Protein AF-A0A354NTX2-F1 (afdb_monomer_lite)

pLDDT: mean 86.94, std 12.11, range [47.12, 96.75]

Secondary structure (DSSP, 8-state):
------SSHHHHHHHHHHHHHTT----------TT--HHHHHHHHHHIIIIIHHHHHHHHHH--

Sequence (64 aa):
RGVIIGGDPESCIKAIRLYEDIGVDQVMMIMQTETIPHEKVMSSIELFGKEVFPVIRESEKASV

Radius of gyration: 12.62 Å; chains: 1; bounding box: 22×27×37 Å

Structure (mmCIF, N/CA/C/O backbone):
data_AF-A0A354NTX2-F1
#
_entry.id   AF-A0A354NTX2-F1
#
loop_
_atom_site.group_PDB
_atom_site.id
_atom_site.type_symbol
_atom_site.label_atom_id
_atom_site.label_alt_id
_atom_site.label_comp_id
_atom_site.label_asym_id
_atom_site.label_entity_id
_atom_site.label_seq_id
_atom_site.pdbx_PDB_ins_code
_atom_site.Cartn_x
_atom_site.Cartn_y
_atom_site.Cartn_z
_atom_site.occupancy
_atom_site.B_iso_or_equiv
_atom_site.auth_seq_id
_atom_site.auth_comp_id
_atom_site.auth_asym_id
_atom_site.auth_atom_id
_atom_site.pdbx_PDB_model_num
ATOM 1 N N . ARG A 1 1 ? -4.204 -17.048 -3.526 1.00 47.12 1 ARG A N 1
ATOM 2 C CA . ARG A 1 1 ? -5.003 -16.088 -4.326 1.00 47.12 1 ARG A CA 1
ATOM 3 C C . ARG A 1 1 ? -4.608 -14.715 -3.806 1.00 47.12 1 ARG A C 1
ATOM 5 O O . ARG A 1 1 ? -4.843 -14.471 -2.634 1.00 47.12 1 ARG A O 1
ATOM 12 N N . GLY A 1 2 ? -3.846 -13.937 -4.575 1.00 58.91 2 GLY A N 1
ATOM 13 C CA . GLY A 1 2 ? -3.369 -12.630 -4.114 1.00 58.91 2 GLY A CA 1
ATOM 14 C C . GLY A 1 2 ? -4.528 -11.643 -4.060 1.00 58.91 2 GLY A C 1
ATOM 15 O O . GLY A 1 2 ? -5.392 -11.679 -4.935 1.00 58.91 2 GLY A O 1
ATOM 16 N N . VAL A 1 3 ? -4.563 -10.807 -3.031 1.00 69.31 3 VAL A N 1
ATOM 17 C CA . VAL A 1 3 ? -5.450 -9.645 -2.991 1.00 69.31 3 VAL A CA 1
ATOM 18 C C . VAL A 1 3 ? -4.643 -8.461 -3.488 1.00 69.31 3 VAL A C 1
ATOM 20 O O . VAL A 1 3 ? -3.492 -8.275 -3.098 1.00 69.31 3 VAL A O 1
ATOM 23 N N . ILE A 1 4 ? -5.235 -7.705 -4.401 1.00 78.69 4 ILE A N 1
ATOM 24 C CA . ILE A 1 4 ? -4.614 -6.515 -4.964 1.00 78.69 4 ILE A CA 1
ATOM 25 C C . ILE A 1 4 ? -5.060 -5.338 -4.103 1.00 78.69 4 ILE A C 1
ATOM 27 O O . ILE A 1 4 ? -6.245 -5.017 -4.066 1.00 78.69 4 ILE A O 1
ATOM 31 N N . ILE A 1 5 ? -4.107 -4.710 -3.419 1.00 82.62 5 ILE A N 1
ATOM 32 C CA . ILE A 1 5 ? -4.288 -3.398 -2.796 1.00 82.62 5 ILE A CA 1
ATOM 33 C C . ILE A 1 5 ? -3.736 -2.388 -3.799 1.00 82.62 5 ILE A C 1
ATOM 35 O O . ILE A 1 5 ? -2.524 -2.223 -3.919 1.00 82.62 5 ILE A O 1
ATOM 39 N N . GLY A 1 6 ? -4.617 -1.795 -4.601 1.00 85.19 6 GLY A N 1
ATOM 40 C CA . GLY A 1 6 ? -4.222 -0.880 -5.667 1.00 85.19 6 GLY A CA 1
ATOM 41 C C . GLY A 1 6 ? -5.417 -0.187 -6.312 1.00 85.19 6 GLY A C 1
ATOM 42 O O . GLY A 1 6 ? -6.541 -0.680 -6.242 1.00 85.19 6 GLY A O 1
ATOM 43 N N . GLY A 1 7 ? -5.158 0.960 -6.937 1.00 89.56 7 GLY A N 1
ATOM 44 C CA . GLY A 1 7 ? -6.178 1.862 -7.466 1.00 89.56 7 GLY A CA 1
ATOM 45 C C . GLY A 1 7 ? -5.937 3.287 -6.978 1.00 89.56 7 GLY A C 1
ATOM 46 O O . GLY A 1 7 ? -4.790 3.719 -6.857 1.00 89.56 7 GLY A O 1
ATOM 47 N N . ASP A 1 8 ? -7.018 4.009 -6.703 1.00 94.25 8 ASP A N 1
ATOM 48 C CA . ASP A 1 8 ? -6.981 5.302 -6.020 1.00 94.25 8 ASP A CA 1
ATOM 49 C C . ASP A 1 8 ? -6.746 5.145 -4.494 1.00 94.25 8 ASP A C 1
ATOM 51 O O . ASP A 1 8 ? -6.892 4.043 -3.949 1.00 94.25 8 ASP A O 1
ATOM 55 N N . PRO A 1 9 ? -6.393 6.231 -3.777 1.00 95.06 9 PRO A N 1
ATOM 56 C CA . PRO A 1 9 ? -6.174 6.184 -2.333 1.00 95.06 9 PRO A CA 1
ATOM 57 C C . PRO A 1 9 ? -7.359 5.649 -1.515 1.00 95.06 9 PRO A C 1
ATOM 59 O O . PRO A 1 9 ? -7.137 4.897 -0.566 1.00 95.06 9 PRO A O 1
ATOM 62 N N . GLU A 1 10 ? -8.610 5.962 -1.872 1.00 94.25 10 GLU A N 1
ATOM 63 C CA . GLU A 1 10 ? -9.779 5.473 -1.127 1.00 94.25 10 GLU A CA 1
ATOM 64 C C . GLU A 1 10 ? -9.937 3.959 -1.254 1.00 94.25 10 GLU A C 1
ATOM 66 O O . GLU A 1 10 ? -10.281 3.279 -0.284 1.00 94.25 10 GLU A O 1
ATOM 71 N N . SER A 1 11 ? -9.684 3.423 -2.447 1.00 93.44 11 SER A N 1
ATOM 72 C CA . SER A 1 11 ? -9.684 1.984 -2.703 1.00 93.44 11 SER A CA 1
ATOM 73 C C . SER A 1 11 ? -8.630 1.269 -1.851 1.00 93.44 11 SER A C 1
ATOM 75 O O . SER A 1 11 ? -8.930 0.244 -1.234 1.00 93.44 11 SER A O 1
ATOM 77 N N . CYS A 1 12 ? -7.428 1.842 -1.734 1.00 93.81 12 CYS A N 1
ATOM 78 C CA . CYS A 1 12 ? -6.371 1.322 -0.862 1.00 93.81 12 CYS A CA 1
ATOM 79 C C . CYS A 1 12 ? -6.771 1.352 0.623 1.00 93.81 12 CYS A C 1
ATOM 81 O O . CYS A 1 12 ? -6.591 0.354 1.318 1.00 93.81 12 CYS A O 1
ATOM 83 N N . ILE A 1 13 ? -7.367 2.451 1.100 1.00 93.19 13 ILE A N 1
ATOM 84 C CA . ILE A 1 13 ? -7.845 2.581 2.489 1.00 93.19 13 ILE A CA 1
ATOM 85 C C . ILE A 1 13 ? -8.908 1.520 2.800 1.00 93.19 13 ILE A C 1
ATOM 87 O O . ILE A 1 13 ? -8.826 0.847 3.824 1.00 93.19 13 ILE A O 1
ATOM 91 N N . LYS A 1 14 ? -9.892 1.333 1.910 1.00 92.44 14 LYS A N 1
ATOM 92 C CA . LYS A 1 14 ? -10.949 0.318 2.074 1.00 92.44 14 LYS A CA 1
ATOM 93 C C . LYS A 1 14 ? -10.369 -1.092 2.153 1.00 92.44 14 LYS A C 1
ATOM 95 O O . LYS A 1 14 ? -10.810 -1.884 2.981 1.00 92.44 14 LYS A O 1
ATOM 100 N N . ALA A 1 15 ? -9.383 -1.399 1.313 1.00 91.69 15 ALA A N 1
ATOM 101 C CA . ALA A 1 15 ? -8.735 -2.703 1.318 1.00 91.69 15 ALA A CA 1
ATOM 102 C C . ALA A 1 15 ? -7.957 -2.957 2.618 1.00 91.69 15 ALA A C 1
ATOM 104 O O . ALA A 1 15 ? -8.070 -4.042 3.177 1.00 91.69 15 ALA A O 1
ATOM 105 N N . ILE A 1 16 ? -7.210 -1.969 3.122 1.00 91.50 16 ILE A N 1
ATOM 106 C CA . ILE A 1 16 ? -6.464 -2.094 4.385 1.00 91.50 16 ILE A CA 1
ATOM 107 C C . ILE A 1 16 ? -7.421 -2.260 5.568 1.00 91.50 16 ILE A C 1
ATOM 109 O O . ILE A 1 16 ? -7.223 -3.164 6.370 1.00 91.50 16 ILE A O 1
ATOM 113 N N . ARG A 1 17 ? -8.509 -1.486 5.628 1.00 90.31 17 ARG A N 1
ATOM 114 C CA . ARG A 1 17 ? -9.522 -1.628 6.688 1.00 90.31 17 ARG A CA 1
ATOM 115 C C . ARG A 1 17 ? -10.172 -3.002 6.714 1.00 90.31 17 ARG A C 1
ATOM 117 O O . ARG A 1 17 ? -10.381 -3.556 7.779 1.00 90.31 17 ARG A O 1
ATOM 124 N N . LEU A 1 18 ? -10.428 -3.593 5.546 1.00 90.50 18 LEU A N 1
ATOM 125 C CA . LEU A 1 18 ? -10.927 -4.966 5.480 1.00 90.50 18 LEU A CA 1
ATOM 126 C C . LEU A 1 18 ? -9.950 -5.962 6.129 1.00 90.50 18 LEU A C 1
ATOM 128 O O . LEU A 1 18 ? -10.386 -6.953 6.709 1.00 90.50 18 LEU A O 1
ATOM 132 N N . TYR A 1 19 ? -8.643 -5.714 6.015 1.00 89.88 19 TYR A N 1
ATOM 133 C CA . TYR A 1 19 ? -7.618 -6.512 6.684 1.00 89.88 19 TYR A CA 1
ATOM 134 C C . TYR A 1 19 ? -7.575 -6.255 8.193 1.00 89.88 19 TYR A C 1
ATO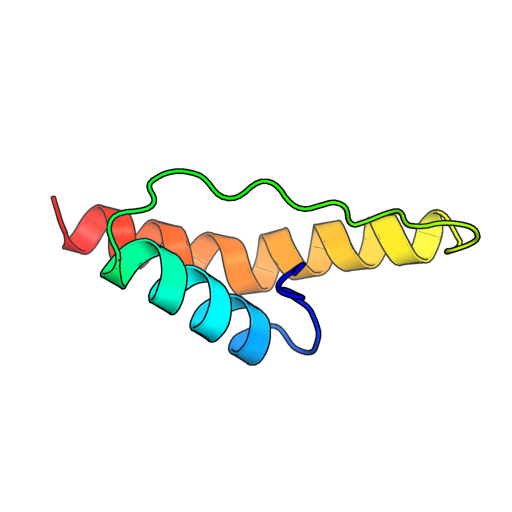M 136 O O . TYR A 1 19 ? -7.508 -7.212 8.964 1.00 89.88 19 TYR A O 1
ATOM 144 N N . GLU A 1 20 ? -7.678 -5.000 8.620 1.00 89.50 20 GLU A N 1
ATOM 145 C CA . GLU A 1 20 ? -7.777 -4.639 10.039 1.00 89.50 20 GLU A CA 1
ATOM 146 C C . GLU A 1 20 ? -9.010 -5.280 10.700 1.00 89.50 20 GLU A C 1
ATOM 148 O O . GLU A 1 20 ? -8.892 -5.882 11.766 1.00 89.5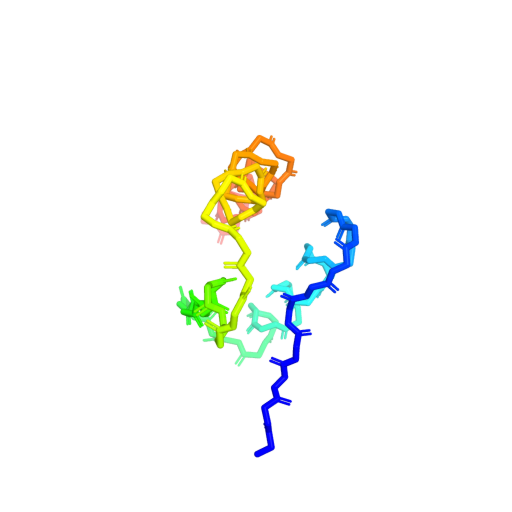0 20 GLU A O 1
ATOM 153 N N . AS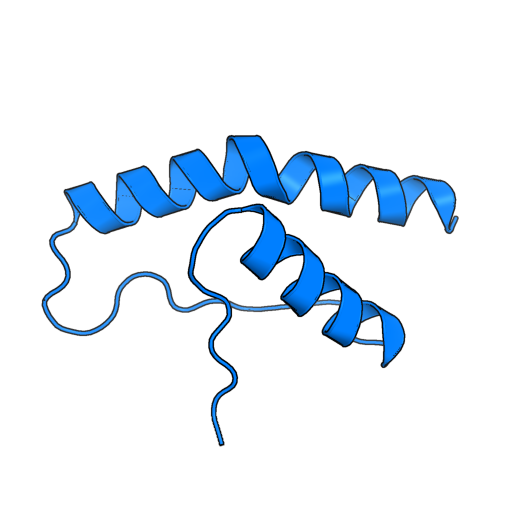P A 1 21 ? -10.170 -5.254 10.033 1.00 90.00 21 ASP A N 1
ATOM 154 C CA . ASP A 1 21 ? -11.440 -5.811 10.526 1.00 90.00 21 ASP A CA 1
ATOM 155 C C . ASP A 1 21 ? -11.369 -7.325 10.792 1.00 90.00 21 ASP A C 1
ATOM 157 O O . ASP A 1 21 ? -12.094 -7.852 11.638 1.00 90.00 21 ASP A O 1
ATOM 161 N N . ILE A 1 22 ? -10.495 -8.045 10.080 1.00 92.06 22 ILE A N 1
ATOM 162 C CA . ILE A 1 22 ? -10.255 -9.482 10.295 1.00 92.06 22 ILE A CA 1
ATOM 163 C C . ILE A 1 22 ? -9.079 -9.755 11.248 1.00 92.06 22 ILE A C 1
ATOM 165 O O . ILE A 1 22 ? -8.695 -10.913 11.426 1.00 92.06 22 ILE A O 1
ATOM 169 N N . GLY A 1 23 ? -8.520 -8.713 11.869 1.00 89.00 23 GLY A N 1
ATOM 170 C CA . GLY A 1 23 ? -7.470 -8.798 12.882 1.00 89.00 23 GLY A CA 1
ATOM 171 C C . GLY A 1 23 ? -6.044 -8.853 12.334 1.00 89.00 23 GLY A C 1
ATOM 172 O O . GLY A 1 23 ? -5.152 -9.310 13.045 1.00 89.00 23 GLY A O 1
ATOM 173 N N . VAL A 1 24 ? -5.809 -8.434 11.087 1.00 90.38 24 VAL A N 1
ATOM 174 C CA . VAL A 1 24 ? -4.445 -8.278 10.560 1.00 90.38 24 VAL A CA 1
ATOM 175 C C . VAL A 1 24 ? -3.844 -6.982 11.096 1.00 90.38 24 VAL A C 1
ATOM 177 O O . VAL A 1 24 ? -4.412 -5.911 10.920 1.00 90.38 24 VAL A O 1
ATOM 180 N N . ASP A 1 25 ? -2.666 -7.086 11.699 1.00 88.75 25 ASP A N 1
ATOM 181 C CA . ASP A 1 25 ? -1.888 -5.974 12.258 1.00 88.75 25 ASP A CA 1
ATOM 182 C C . ASP A 1 25 ? -0.784 -5.472 11.311 1.00 88.75 25 ASP A C 1
ATOM 184 O O . ASP A 1 25 ? -0.219 -4.397 11.508 1.00 88.75 25 ASP A O 1
ATOM 188 N N . GLN A 1 26 ? -0.467 -6.240 10.263 1.00 88.38 26 GLN A N 1
ATOM 189 C CA . GLN A 1 26 ? 0.582 -5.898 9.315 1.00 88.38 26 GLN A CA 1
ATOM 190 C C . GLN A 1 26 ? 0.240 -6.309 7.880 1.00 88.38 26 GLN A C 1
ATOM 192 O O . GLN A 1 26 ? 0.003 -7.477 7.567 1.00 88.38 26 GLN A O 1
ATOM 197 N N . VAL A 1 27 ? 0.322 -5.339 6.965 1.00 87.94 27 VAL A N 1
ATOM 198 C CA . VAL A 1 27 ? 0.173 -5.550 5.521 1.00 87.94 27 VAL A CA 1
ATOM 199 C C . VAL A 1 27 ? 1.499 -5.263 4.823 1.00 87.94 27 VAL A C 1
ATOM 201 O O . VAL A 1 27 ? 2.054 -4.171 4.930 1.00 87.94 27 VAL A O 1
ATOM 204 N N . MET A 1 28 ? 2.002 -6.239 4.066 1.00 88.62 28 MET A N 1
ATOM 205 C CA . MET A 1 28 ? 3.185 -6.075 3.221 1.00 88.62 28 MET A CA 1
ATOM 206 C C . MET A 1 28 ? 2.764 -5.973 1.755 1.00 88.62 28 MET A C 1
ATOM 208 O O . MET A 1 28 ? 2.101 -6.864 1.228 1.00 88.62 28 MET A O 1
ATOM 212 N N . MET A 1 29 ? 3.167 -4.890 1.091 1.00 87.88 29 MET A N 1
ATOM 213 C CA . MET A 1 29 ? 2.805 -4.614 -0.300 1.00 87.88 29 MET A CA 1
ATOM 214 C C . MET A 1 29 ? 4.022 -4.711 -1.215 1.00 87.88 29 MET A C 1
ATOM 216 O O . MET A 1 29 ? 5.079 -4.150 -0.929 1.00 87.88 29 MET A O 1
ATOM 220 N N . ILE A 1 30 ? 3.851 -5.374 -2.356 1.00 89.94 30 ILE A N 1
ATOM 221 C CA . ILE A 1 30 ? 4.832 -5.380 -3.443 1.00 89.94 30 ILE A CA 1
ATOM 222 C C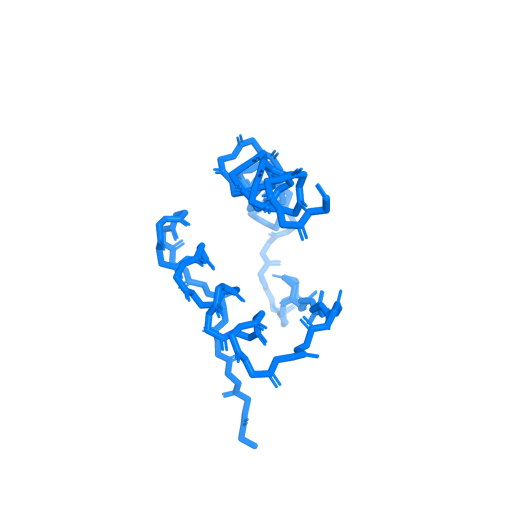 . ILE A 1 30 ? 4.390 -4.321 -4.454 1.00 89.94 30 ILE A C 1
ATOM 224 O O . ILE A 1 30 ? 3.479 -4.563 -5.239 1.00 89.94 30 ILE A O 1
ATOM 228 N N . MET A 1 31 ? 5.010 -3.139 -4.413 1.00 90.00 31 MET A N 1
ATOM 229 C CA . MET A 1 31 ? 4.649 -2.023 -5.306 1.00 90.00 31 MET A CA 1
ATOM 230 C C . MET A 1 31 ? 5.417 -2.042 -6.633 1.00 90.00 31 MET A C 1
ATOM 232 O O . MET A 1 31 ? 4.912 -1.574 -7.649 1.00 90.00 31 MET A O 1
ATOM 236 N N . GLN A 1 32 ? 6.634 -2.593 -6.639 1.00 89.69 32 GLN A N 1
ATOM 237 C CA . GLN A 1 32 ? 7.421 -2.770 -7.855 1.00 89.69 32 GLN A CA 1
ATOM 238 C C . GLN A 1 32 ? 7.260 -4.197 -8.366 1.00 89.69 32 GLN A C 1
ATOM 240 O O . GLN A 1 32 ? 7.944 -5.114 -7.912 1.00 89.69 32 GLN A O 1
ATOM 245 N N . THR A 1 33 ? 6.345 -4.380 -9.310 1.00 87.38 33 THR A N 1
ATOM 246 C CA . THR A 1 33 ? 6.158 -5.652 -10.006 1.00 87.38 33 THR A CA 1
ATOM 247 C C . THR A 1 33 ? 6.734 -5.570 -11.418 1.00 87.38 33 THR A C 1
ATOM 249 O O . THR A 1 33 ? 6.567 -4.575 -12.122 1.00 87.38 33 THR A O 1
ATOM 252 N N . GLU A 1 34 ? 7.433 -6.630 -11.826 1.00 87.12 34 GLU A N 1
ATOM 253 C CA . GLU A 1 34 ? 7.917 -6.833 -13.198 1.00 87.12 34 GLU A CA 1
ATOM 254 C C . GLU A 1 34 ? 8.660 -5.616 -13.790 1.00 87.12 34 GLU A C 1
ATOM 256 O O . GLU A 1 34 ? 9.725 -5.233 -13.308 1.00 87.12 34 GLU A O 1
ATOM 261 N N . THR A 1 35 ? 8.112 -5.027 -14.858 1.00 93.31 35 THR A N 1
ATOM 262 C CA . THR A 1 35 ? 8.719 -3.961 -15.659 1.00 93.31 35 THR A CA 1
ATOM 263 C C . THR A 1 35 ? 8.124 -2.584 -15.360 1.00 93.31 35 THR A C 1
ATOM 265 O O . THR A 1 35 ? 8.208 -1.692 -16.207 1.00 93.31 35 THR A O 1
ATOM 268 N N . ILE A 1 36 ? 7.482 -2.386 -14.200 1.00 91.44 36 ILE A N 1
ATOM 269 C CA . ILE A 1 36 ? 6.989 -1.056 -13.816 1.00 91.44 36 ILE A CA 1
ATOM 270 C C . ILE A 1 36 ? 8.192 -0.100 -13.699 1.00 91.44 36 ILE A C 1
ATOM 272 O O . ILE A 1 36 ? 9.125 -0.384 -12.943 1.00 91.44 36 ILE A O 1
ATOM 276 N N . PRO A 1 37 ? 8.190 1.044 -14.416 1.00 95.19 37 PRO A N 1
ATOM 277 C CA . PRO A 1 37 ? 9.265 2.025 -14.323 1.00 95.19 37 PRO A CA 1
ATOM 278 C C . PRO A 1 37 ? 9.454 2.524 -12.890 1.00 95.19 37 PRO A C 1
ATOM 280 O O . PRO A 1 37 ? 8.477 2.850 -12.214 1.00 95.19 37 PRO A O 1
ATOM 283 N N . HIS A 1 38 ? 10.709 2.648 -12.459 1.00 94.88 38 HIS A N 1
ATOM 284 C CA . HIS A 1 38 ? 11.054 3.038 -11.090 1.00 94.88 38 HIS A CA 1
ATOM 285 C C . HIS A 1 38 ? 10.382 4.349 -10.652 1.00 94.88 38 HIS A C 1
ATOM 287 O O . HIS A 1 38 ? 9.828 4.420 -9.561 1.00 94.88 38 HIS A O 1
ATOM 293 N N . GLU A 1 39 ? 10.334 5.356 -11.528 1.00 96.56 39 GLU A N 1
ATOM 294 C CA . GLU A 1 39 ? 9.681 6.639 -11.235 1.00 96.56 39 GLU A CA 1
ATOM 295 C C . GLU A 1 39 ? 8.199 6.475 -10.878 1.00 96.56 39 GLU A C 1
ATOM 297 O O . GLU A 1 39 ? 7.722 7.100 -9.936 1.00 96.56 39 GLU A O 1
ATOM 302 N N . LYS A 1 40 ? 7.479 5.571 -11.557 1.00 95.00 40 LYS A N 1
ATOM 303 C CA . LYS A 1 40 ? 6.067 5.297 -11.249 1.00 95.00 40 LYS A CA 1
ATOM 304 C C . LYS A 1 40 ? 5.898 4.619 -9.893 1.00 95.00 40 LYS A C 1
ATOM 306 O O . LYS A 1 40 ? 4.947 4.929 -9.180 1.00 95.00 40 LYS A O 1
ATOM 311 N N . VAL A 1 41 ? 6.817 3.723 -9.530 1.00 95.69 41 VAL A N 1
ATOM 312 C CA . VAL A 1 41 ? 6.838 3.108 -8.193 1.00 95.69 41 VAL A CA 1
ATOM 313 C C . VAL A 1 41 ? 7.056 4.185 -7.135 1.00 95.69 41 VAL A C 1
ATOM 315 O O . VAL A 1 41 ? 6.296 4.252 -6.174 1.00 95.69 41 VAL A O 1
ATOM 318 N N . MET A 1 42 ? 8.036 5.068 -7.337 1.00 96.62 42 MET A N 1
ATOM 319 C CA . MET A 1 42 ? 8.329 6.153 -6.400 1.00 96.62 42 MET A CA 1
ATOM 320 C C . MET A 1 42 ? 7.147 7.115 -6.246 1.00 96.62 42 MET A C 1
ATOM 322 O O . MET A 1 42 ? 6.780 7.440 -5.119 1.00 96.62 42 MET A O 1
ATOM 326 N N . SER A 1 43 ? 6.482 7.496 -7.343 1.00 96.25 43 SER A N 1
ATOM 327 C CA . SER A 1 43 ? 5.256 8.303 -7.279 1.00 96.25 43 SER A CA 1
ATOM 328 C C . SER A 1 43 ? 4.122 7.593 -6.532 1.00 96.25 43 SER A C 1
ATOM 330 O O . SER A 1 43 ? 3.379 8.238 -5.797 1.00 96.25 43 SER A O 1
ATOM 332 N N . SER A 1 44 ? 3.986 6.271 -6.684 1.00 95.62 44 SER A N 1
ATOM 333 C CA . SER A 1 44 ? 2.981 5.490 -5.954 1.00 95.62 44 SER A CA 1
ATOM 334 C C . SER A 1 44 ? 3.280 5.425 -4.455 1.00 95.62 44 SER A C 1
ATOM 336 O O . SER A 1 44 ? 2.366 5.617 -3.655 1.00 95.62 44 SER A O 1
ATOM 338 N N . ILE A 1 45 ? 4.547 5.228 -4.070 1.00 95.56 45 ILE A N 1
ATOM 339 C CA . ILE A 1 45 ? 4.992 5.267 -2.668 1.00 95.56 45 ILE A CA 1
ATOM 340 C C . ILE A 1 45 ? 4.707 6.644 -2.058 1.00 95.56 45 ILE A C 1
ATOM 342 O O . ILE A 1 45 ? 4.172 6.728 -0.953 1.00 95.56 45 ILE A O 1
ATOM 346 N N . GLU A 1 46 ? 5.028 7.724 -2.775 1.00 96.75 46 GLU A N 1
ATOM 347 C CA . GLU A 1 46 ? 4.792 9.089 -2.303 1.00 96.75 46 GLU A CA 1
ATOM 348 C C . GLU A 1 46 ? 3.298 9.376 -2.110 1.00 96.75 46 GLU A C 1
ATOM 350 O O . GLU A 1 46 ? 2.899 9.879 -1.059 1.00 96.75 46 GLU A O 1
ATOM 355 N N . LEU A 1 47 ? 2.465 9.016 -3.090 1.00 96.25 47 LEU A N 1
ATOM 356 C CA . LEU A 1 47 ? 1.015 9.182 -3.001 1.00 96.25 47 LEU A CA 1
ATOM 357 C C . LEU A 1 47 ? 0.432 8.371 -1.838 1.00 96.25 47 LEU A C 1
ATOM 359 O O . LEU A 1 47 ? -0.368 8.889 -1.063 1.00 96.25 47 LEU A O 1
ATOM 363 N N . PHE A 1 48 ? 0.866 7.120 -1.676 1.00 95.19 48 PHE A N 1
ATOM 364 C CA . PHE A 1 48 ? 0.424 6.264 -0.578 1.00 95.19 48 PHE A CA 1
ATOM 365 C C . PHE A 1 48 ? 0.798 6.862 0.787 1.00 95.19 48 PHE A C 1
ATOM 367 O O . PHE A 1 48 ? -0.031 6.918 1.695 1.00 95.19 48 PHE A O 1
ATOM 374 N N . GLY A 1 49 ? 2.029 7.362 0.927 1.00 94.44 49 GLY A N 1
ATOM 375 C CA . GLY A 1 49 ? 2.500 8.003 2.154 1.00 94.44 49 GLY A CA 1
ATOM 376 C C . GLY A 1 49 ? 1.757 9.297 2.503 1.00 94.44 49 GLY A C 1
ATOM 377 O O . GLY A 1 49 ? 1.590 9.587 3.686 1.00 94.44 4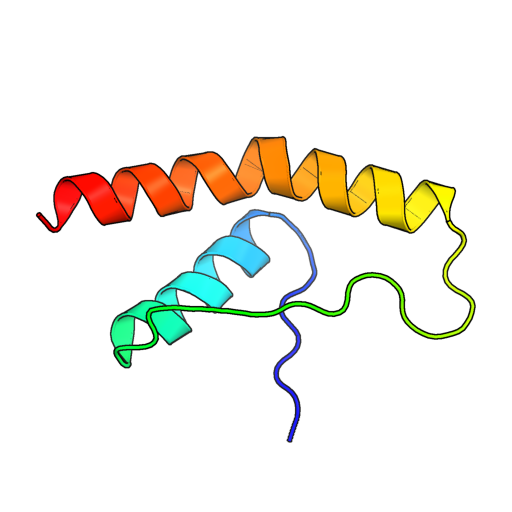9 GLY A O 1
ATOM 378 N N . LYS A 1 50 ? 1.301 10.059 1.501 1.00 96.31 50 LYS A N 1
ATOM 379 C CA . LYS A 1 50 ? 0.569 11.321 1.700 1.00 96.31 50 LYS A CA 1
ATOM 380 C C . LYS A 1 50 ? -0.920 11.123 1.959 1.00 96.31 50 LYS A C 1
ATOM 382 O O . LYS A 1 50 ? -1.459 11.776 2.841 1.00 96.31 50 LYS A O 1
ATOM 387 N N . GLU A 1 51 ? -1.565 10.236 1.209 1.00 95.94 51 GLU A N 1
ATOM 388 C CA . GLU A 1 51 ? -3.030 10.149 1.179 1.00 95.94 51 GLU A CA 1
ATOM 389 C C . GLU A 1 51 ? -3.576 8.967 1.989 1.00 95.94 51 GLU A C 1
ATOM 391 O O . GLU A 1 51 ? -4.653 9.056 2.569 1.00 95.94 51 GLU A O 1
ATOM 396 N N . VAL A 1 52 ? -2.848 7.845 2.050 1.00 93.88 52 VAL A N 1
ATOM 397 C CA . VAL A 1 52 ? -3.343 6.609 2.684 1.00 93.88 52 VAL A CA 1
ATOM 398 C C . VAL A 1 52 ? -2.834 6.485 4.115 1.00 93.88 52 VAL A C 1
ATOM 400 O O . VAL A 1 52 ? -3.617 6.289 5.042 1.00 93.88 52 VAL A O 1
ATOM 403 N N . PHE A 1 53 ? -1.523 6.625 4.319 1.00 92.12 53 PHE A N 1
ATOM 404 C CA . PHE A 1 53 ? -0.887 6.364 5.614 1.00 92.12 53 PHE A CA 1
ATOM 405 C C . PHE A 1 53 ? -1.421 7.219 6.785 1.00 92.12 53 PHE A C 1
ATOM 407 O O . PHE A 1 53 ? -1.595 6.667 7.875 1.00 92.12 53 PHE A O 1
ATOM 414 N N . PRO A 1 54 ? -1.727 8.524 6.615 1.00 93.50 54 PRO A N 1
ATOM 415 C CA . PRO A 1 54 ? -2.295 9.329 7.698 1.00 93.50 54 PRO A CA 1
ATOM 416 C C . PRO A 1 54 ? -3.665 8.823 8.159 1.00 93.50 54 PRO A C 1
ATOM 418 O O . PRO A 1 54 ? -3.898 8.718 9.360 1.00 93.50 54 PRO A O 1
ATOM 421 N N . VAL A 1 55 ? -4.531 8.436 7.215 1.00 92.50 55 VAL A N 1
ATOM 422 C CA . VAL A 1 55 ? -5.897 7.970 7.502 1.00 92.50 55 VAL A CA 1
ATOM 423 C C . VAL A 1 55 ? -5.885 6.665 8.300 1.00 92.50 55 VAL A C 1
ATOM 425 O O . VAL A 1 55 ? -6.682 6.504 9.221 1.00 92.50 55 VAL A O 1
ATOM 428 N N . ILE A 1 56 ? -4.967 5.749 7.975 1.00 87.94 56 ILE A N 1
ATOM 429 C CA . ILE A 1 56 ? -4.815 4.470 8.687 1.00 87.94 56 ILE A CA 1
ATOM 430 C C . ILE A 1 56 ? -4.252 4.681 10.106 1.00 87.94 56 ILE A C 1
ATOM 432 O O . ILE A 1 56 ? -4.745 4.107 11.075 1.00 87.94 56 ILE A O 1
ATOM 436 N N . ARG A 1 57 ? -3.263 5.569 10.285 1.00 84.50 57 ARG A N 1
ATOM 437 C CA . ARG A 1 57 ? -2.708 5.856 11.625 1.00 84.50 57 ARG A CA 1
ATOM 438 C C . ARG A 1 57 ? -3.672 6.601 12.542 1.00 8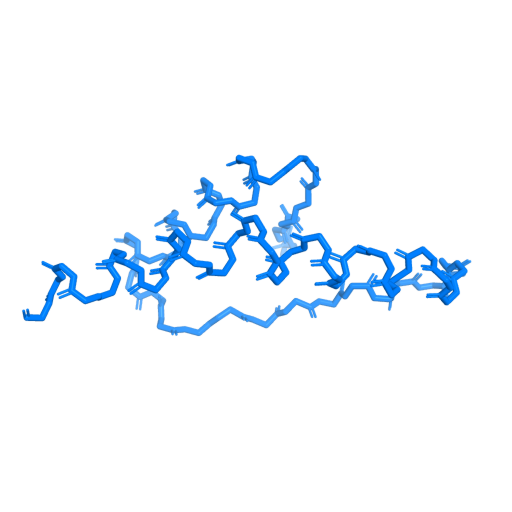4.50 57 ARG A C 1
ATOM 440 O O . ARG A 1 57 ? -3.564 6.487 13.763 1.00 84.50 57 ARG A O 1
ATOM 447 N N . GLU A 1 58 ? -4.571 7.408 11.990 1.00 81.12 58 GLU A N 1
ATOM 448 C CA . GLU A 1 58 ? -5.635 8.039 12.774 1.00 81.12 58 GLU A CA 1
ATOM 449 C C . GLU A 1 58 ? -6.622 6.999 13.318 1.00 81.12 58 GLU A C 1
ATOM 451 O O . GLU A 1 58 ? -6.995 7.092 14.489 1.00 81.12 58 GLU A O 1
ATOM 456 N N . SER A 1 59 ? -6.984 5.976 12.533 1.00 68.06 59 SER A N 1
ATOM 457 C CA . SER A 1 59 ? -7.839 4.883 13.015 1.00 68.06 59 SER A CA 1
ATOM 458 C C . SER A 1 59 ? -7.161 3.997 14.060 1.00 68.06 59 SER A C 1
ATOM 460 O O . SER A 1 59 ? -7.819 3.627 15.033 1.00 68.06 59 SER A O 1
ATOM 462 N N . GLU A 1 60 ? -5.855 3.724 13.939 1.00 64.94 60 GLU A N 1
ATOM 463 C CA . GLU A 1 60 ? -5.100 3.016 14.988 1.00 64.94 60 GLU A CA 1
ATOM 464 C C . GLU A 1 60 ? -5.167 3.763 16.326 1.00 64.94 60 GLU A C 1
ATOM 466 O O . GLU A 1 60 ? -5.473 3.171 17.357 1.00 64.94 60 GLU A O 1
ATOM 471 N N . LYS A 1 61 ? -4.940 5.083 16.323 1.00 63.53 61 LYS A N 1
ATOM 472 C CA . LYS A 1 61 ? -4.986 5.900 17.547 1.00 63.53 61 LYS A CA 1
ATOM 473 C C . LYS A 1 61 ? -6.379 6.009 18.165 1.00 63.53 61 LYS A C 1
ATOM 475 O O . LYS A 1 61 ? -6.470 6.245 19.361 1.00 63.53 61 LYS A O 1
ATOM 480 N N . ALA A 1 62 ? -7.439 5.895 17.367 1.00 60.91 62 ALA A N 1
ATOM 481 C CA . ALA A 1 62 ? -8.817 5.933 17.855 1.00 60.91 62 ALA A CA 1
ATOM 482 C C . ALA A 1 62 ? -9.276 4.600 18.475 1.00 60.91 62 ALA A C 1
ATOM 484 O O . ALA A 1 62 ? -10.295 4.570 19.162 1.00 60.91 62 ALA A O 1
ATOM 485 N N . SER A 1 63 ? -8.539 3.515 18.219 1.00 54.16 63 SER A N 1
ATOM 486 C CA . SER A 1 63 ? -8.857 2.157 18.676 1.00 54.16 63 SER A CA 1
ATOM 487 C C . SER A 1 63 ? -8.064 1.732 19.925 1.00 54.16 63 SER A C 1
ATOM 489 O O . SER A 1 63 ? -8.240 0.606 20.393 1.00 54.16 63 SER A O 1
ATOM 491 N N . VAL A 1 64 ? -7.205 2.616 20.456 1.00 47.59 64 VAL A N 1
ATOM 492 C CA . VAL A 1 64 ? -6.372 2.425 21.663 1.00 47.59 64 VAL A CA 1
ATOM 493 C C . VAL A 1 64 ? -6.889 3.265 22.825 1.00 47.59 64 VAL A C 1
ATOM 495 O O . VAL A 1 64 ? -7.244 4.442 22.593 1.00 47.59 64 VAL A O 1
#

Foldseek 3Di:
DDDDQDDAQVSNQVVVVVCVVVPDPDDDDDQDDDPPDPVVSVVVVVNCVPRRVVVVVVVVVVVD